Protein AF-A0A1G9C826-F1 (afdb_monomer_lite)

pLDDT: mean 91.25, std 7.07, range [62.47, 98.62]

Structure (mmCIF, N/CA/C/O backbone):
data_AF-A0A1G9C826-F1
#
_entry.id   AF-A0A1G9C826-F1
#
loop_
_atom_site.group_PDB
_atom_site.id
_atom_site.type_symbol
_atom_site.label_atom_id
_atom_site.label_alt_id
_atom_site.label_comp_id
_atom_site.label_asym_id
_atom_site.label_entity_id
_atom_site.label_seq_id
_atom_site.pdbx_PDB_ins_code
_atom_site.Cartn_x
_atom_site.Cartn_y
_atom_site.Cartn_z
_atom_site.occupancy
_atom_site.B_iso_or_equiv
_atom_site.auth_seq_id
_atom_site.auth_comp_id
_atom_site.auth_asym_id
_atom_site.auth_atom_id
_atom_site.pdbx_PDB_model_num
ATOM 1 N N . MET A 1 1 ? 4.866 -2.266 -27.698 1.00 62.47 1 MET A N 1
ATOM 2 C CA . MET A 1 1 ? 6.049 -3.047 -28.103 1.00 62.47 1 MET A CA 1
ATOM 3 C C . MET A 1 1 ? 7.008 -2.107 -28.806 1.00 62.47 1 MET A C 1
ATOM 5 O O . MET A 1 1 ? 6.643 -1.532 -29.827 1.00 62.47 1 MET A O 1
ATOM 9 N N . VAL A 1 2 ? 8.176 -1.879 -28.222 1.00 81.25 2 VAL A N 1
ATOM 10 C CA . VAL A 1 2 ? 9.225 -1.020 -28.792 1.00 81.25 2 VAL A CA 1
ATOM 11 C C . VAL A 1 2 ? 10.072 -1.849 -29.766 1.00 81.25 2 VAL A C 1
ATOM 13 O O . VAL A 1 2 ? 10.169 -3.062 -29.612 1.00 81.25 2 VAL A O 1
ATOM 16 N N . VAL A 1 3 ? 10.695 -1.239 -30.783 1.00 85.56 3 VAL A N 1
ATOM 17 C CA . VAL A 1 3 ? 11.521 -1.962 -31.780 1.00 85.56 3 VAL A CA 1
ATOM 18 C C . VAL A 1 3 ? 12.574 -2.867 -31.123 1.00 85.56 3 VAL A C 1
ATOM 20 O O . VAL A 1 3 ? 12.757 -3.995 -31.570 1.00 85.56 3 VAL A O 1
ATOM 23 N N . ALA A 1 4 ? 13.169 -2.416 -30.015 1.00 82.62 4 ALA A N 1
ATOM 24 C CA . ALA A 1 4 ? 14.143 -3.157 -29.209 1.00 82.62 4 ALA A CA 1
ATOM 25 C C . ALA A 1 4 ? 13.571 -4.363 -28.422 1.00 82.62 4 ALA A C 1
ATOM 27 O O . ALA A 1 4 ? 14.289 -4.979 -27.643 1.00 82.62 4 ALA A O 1
ATOM 28 N N . GLU A 1 5 ? 12.279 -4.673 -28.555 1.00 87.94 5 GLU A N 1
ATOM 29 C CA . GLU A 1 5 ? 11.603 -5.799 -27.882 1.00 87.94 5 GLU A CA 1
ATOM 30 C C . GLU A 1 5 ? 11.265 -6.946 -28.832 1.00 87.94 5 GLU A C 1
ATOM 32 O O . GLU A 1 5 ? 10.811 -8.003 -28.393 1.00 87.94 5 GLU A O 1
ATOM 37 N N . ARG A 1 6 ? 11.464 -6.758 -30.142 1.00 91.00 6 ARG A N 1
ATOM 38 C CA . ARG A 1 6 ? 11.171 -7.800 -31.129 1.00 91.00 6 ARG A CA 1
ATOM 39 C C . ARG A 1 6 ? 12.116 -8.989 -30.955 1.00 91.00 6 ARG A C 1
ATOM 41 O O . ARG A 1 6 ? 13.327 -8.816 -30.911 1.00 91.00 6 ARG A O 1
ATOM 48 N N . GLY A 1 7 ? 11.543 -10.193 -30.907 1.00 92.00 7 GLY A N 1
ATOM 49 C CA . GLY A 1 7 ? 12.283 -11.453 -30.771 1.00 92.00 7 GLY A CA 1
ATOM 50 C C . GLY A 1 7 ? 12.619 -11.856 -29.332 1.00 92.00 7 GLY A C 1
ATOM 51 O O . GLY A 1 7 ? 13.115 -12.958 -2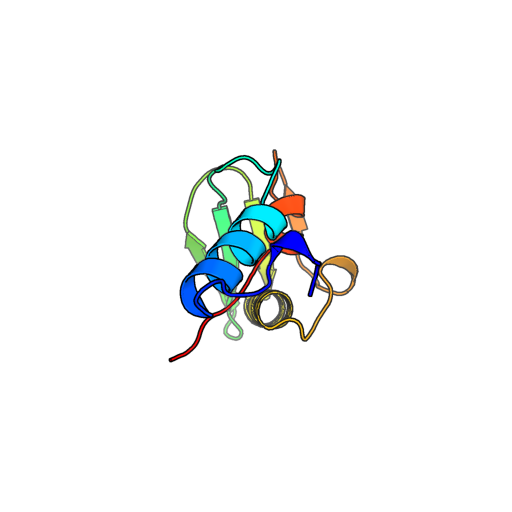9.127 1.00 92.00 7 GLY A O 1
ATOM 52 N N . MET A 1 8 ? 12.318 -11.012 -28.338 1.00 93.00 8 MET A N 1
ATOM 53 C CA . MET A 1 8 ? 12.516 -11.352 -26.928 1.00 93.00 8 MET A CA 1
ATOM 54 C C . MET A 1 8 ? 11.481 -12.397 -26.469 1.00 93.00 8 MET A C 1
ATOM 56 O O . MET A 1 8 ? 10.293 -12.247 -26.783 1.00 93.00 8 MET A O 1
ATOM 60 N N . PRO A 1 9 ? 11.880 -13.430 -25.701 1.00 95.94 9 PRO A N 1
ATOM 61 C CA . PRO A 1 9 ? 10.937 -14.357 -25.089 1.00 95.94 9 PRO A CA 1
ATOM 62 C C . PRO A 1 9 ? 9.906 -13.610 -24.223 1.00 95.94 9 PRO A C 1
ATOM 64 O O . PRO A 1 9 ? 10.284 -12.704 -23.474 1.00 95.94 9 PRO A O 1
ATOM 67 N N . PRO A 1 10 ? 8.616 -13.998 -24.240 1.00 91.69 10 PRO A N 1
ATOM 68 C CA . PRO A 1 10 ? 7.57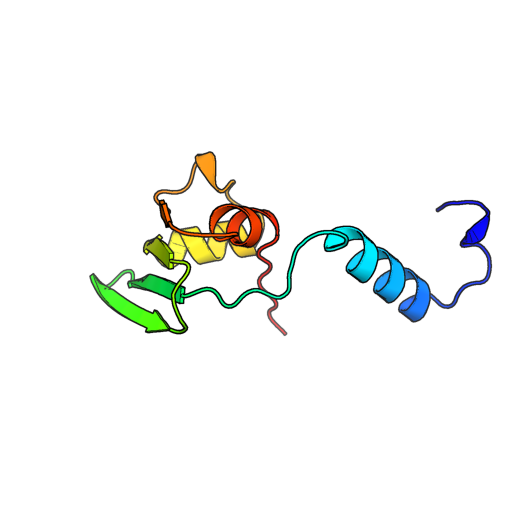5 -13.290 -23.491 1.00 91.69 10 PRO A CA 1
ATOM 69 C C . PRO A 1 10 ? 7.863 -13.136 -21.989 1.00 91.69 10 PRO A C 1
ATOM 71 O O . PRO A 1 10 ? 7.541 -12.103 -21.404 1.00 91.69 10 PRO A O 1
ATOM 74 N N . GLY A 1 11 ? 8.498 -14.136 -21.367 1.00 91.69 11 GLY A N 1
ATOM 75 C CA . GLY A 1 11 ? 8.867 -14.088 -19.948 1.00 91.69 11 GLY A CA 1
ATOM 76 C C . GLY A 1 11 ? 9.930 -13.032 -19.630 1.00 91.69 11 GLY A C 1
ATOM 77 O O . GLY A 1 11 ? 9.825 -12.335 -18.623 1.00 91.69 11 GLY A O 1
ATOM 78 N N . GLU A 1 12 ? 10.913 -12.862 -20.513 1.00 92.38 12 GLU A N 1
ATOM 79 C CA . GLU A 1 12 ? 11.977 -11.865 -20.363 1.00 92.38 12 GLU A CA 1
ATOM 80 C C . GLU A 1 12 ? 11.443 -10.450 -20.606 1.00 92.38 12 GLU A C 1
ATOM 82 O O . GLU A 1 12 ? 11.726 -9.529 -19.835 1.00 92.38 12 GLU A O 1
ATOM 87 N N . LEU A 1 13 ? 10.570 -10.299 -21.606 1.00 90.56 13 LEU A N 1
ATOM 88 C CA . LEU A 1 13 ? 9.862 -9.048 -21.849 1.00 90.56 13 LEU A CA 1
ATOM 89 C C . LEU A 1 13 ? 9.041 -8.645 -20.616 1.00 90.56 13 LEU A C 1
ATOM 91 O O . LEU A 1 13 ? 9.158 -7.521 -20.134 1.00 90.56 13 LEU A O 1
ATOM 95 N N . LEU A 1 14 ? 8.267 -9.571 -20.045 1.00 86.62 14 LEU A N 1
ATOM 96 C CA . LEU A 1 14 ? 7.488 -9.308 -18.836 1.00 86.62 14 LEU A CA 1
ATOM 97 C C . LEU A 1 14 ? 8.376 -8.923 -17.642 1.00 86.62 14 LEU A C 1
ATOM 99 O O . LEU A 1 14 ? 8.053 -7.975 -16.924 1.00 86.62 14 LEU A O 1
ATOM 103 N N . ALA A 1 15 ? 9.490 -9.629 -17.428 1.00 85.81 15 ALA A N 1
ATOM 104 C CA . ALA A 1 15 ? 10.430 -9.323 -16.352 1.00 85.81 15 ALA A CA 1
ATOM 105 C C . ALA A 1 15 ? 11.007 -7.906 -16.492 1.00 85.81 15 ALA A C 1
ATOM 107 O O . ALA A 1 15 ? 11.017 -7.141 -15.525 1.00 85.81 15 ALA A O 1
ATOM 108 N N . ARG A 1 16 ? 11.395 -7.514 -17.710 1.00 87.00 16 ARG A N 1
ATOM 109 C CA . ARG A 1 16 ? 11.921 -6.176 -17.998 1.00 87.00 16 ARG A CA 1
ATOM 110 C C . ARG A 1 16 ? 10.903 -5.074 -17.717 1.00 87.00 16 ARG A C 1
ATOM 112 O O . ARG A 1 16 ? 11.238 -4.072 -17.092 1.00 87.00 16 ARG A O 1
ATOM 119 N N . TRP A 1 17 ? 9.656 -5.263 -18.145 1.00 86.75 17 TRP A N 1
ATOM 120 C CA . TRP A 1 17 ? 8.582 -4.297 -17.897 1.00 86.75 17 TRP A CA 1
ATOM 121 C C . TRP A 1 17 ? 8.253 -4.172 -16.408 1.00 86.75 17 TRP A C 1
ATOM 123 O O . TRP A 1 17 ? 8.017 -3.068 -15.923 1.00 86.75 17 TRP A O 1
ATOM 133 N N . ARG A 1 18 ? 8.290 -5.283 -15.663 1.00 82.94 18 ARG A N 1
ATOM 134 C CA . ARG A 1 18 ? 8.124 -5.266 -14.203 1.00 82.94 18 ARG A CA 1
ATOM 135 C C . ARG A 1 18 ? 9.249 -4.508 -13.504 1.00 82.94 18 ARG A C 1
ATOM 137 O O . ARG A 1 18 ? 8.957 -3.696 -12.634 1.00 82.94 18 ARG A O 1
ATOM 144 N N . ALA A 1 19 ? 10.499 -4.731 -13.908 1.00 80.75 19 ALA A N 1
ATOM 145 C CA . ALA A 1 19 ? 11.643 -4.006 -13.363 1.00 80.75 19 ALA A CA 1
ATOM 146 C C . ALA A 1 19 ? 11.541 -2.499 -13.649 1.00 80.75 19 ALA A C 1
ATOM 148 O O . ALA A 1 19 ? 11.705 -1.686 -12.745 1.00 80.75 19 ALA A O 1
ATOM 149 N N . ALA A 1 20 ? 11.185 -2.121 -14.880 1.00 82.00 20 ALA A N 1
ATOM 150 C CA . ALA A 1 20 ? 10.994 -0.722 -15.256 1.00 82.00 20 ALA A CA 1
ATOM 151 C C . ALA A 1 20 ? 9.866 -0.040 -14.460 1.00 82.00 20 ALA A C 1
ATOM 153 O O . ALA A 1 20 ? 10.004 1.117 -14.079 1.00 82.00 20 ALA A O 1
ATOM 154 N N . ALA A 1 21 ? 8.773 -0.750 -14.163 1.00 79.81 21 ALA A N 1
ATOM 155 C CA . ALA A 1 21 ? 7.647 -0.206 -13.400 1.00 79.81 21 ALA A CA 1
ATOM 156 C C . ALA A 1 21 ? 7.988 0.149 -11.938 1.00 79.81 21 ALA A C 1
ATOM 158 O O . ALA A 1 21 ? 7.251 0.911 -11.314 1.00 79.81 21 ALA A O 1
ATOM 159 N N . LEU A 1 22 ? 9.079 -0.401 -11.399 1.00 80.75 22 LEU A N 1
ATOM 160 C CA . LEU A 1 22 ? 9.589 -0.122 -10.052 1.00 80.75 22 LEU A CA 1
ATOM 161 C C . LEU A 1 22 ? 10.901 0.683 -10.080 1.00 80.75 22 LEU A C 1
ATOM 163 O O . LEU A 1 22 ? 11.450 0.997 -9.027 1.00 80.75 22 LEU A O 1
ATOM 167 N N . ALA A 1 23 ? 11.423 1.013 -11.266 1.00 80.75 23 ALA A N 1
ATOM 168 C CA . ALA A 1 23 ? 12.720 1.659 -11.409 1.00 80.75 23 ALA A CA 1
ATOM 169 C C . ALA A 1 23 ? 12.738 3.034 -10.722 1.00 80.75 23 ALA A C 1
ATOM 171 O O . ALA A 1 23 ? 11.879 3.879 -10.966 1.00 80.75 23 ALA A O 1
ATOM 172 N N . GLY A 1 24 ? 13.743 3.255 -9.870 1.00 80.44 24 GLY A N 1
ATOM 173 C CA . GLY A 1 24 ? 13.897 4.486 -9.090 1.00 80.44 24 GLY A CA 1
ATOM 174 C C . GLY A 1 24 ? 13.168 4.489 -7.743 1.00 80.44 24 GLY A C 1
ATOM 175 O O . GLY A 1 24 ? 13.363 5.427 -6.974 1.00 80.44 24 GLY A O 1
ATOM 176 N N . LEU A 1 25 ? 12.384 3.452 -7.423 1.00 83.06 25 LEU A N 1
ATOM 177 C CA . LEU A 1 25 ? 11.858 3.249 -6.074 1.00 83.06 25 LEU A CA 1
ATOM 178 C C . LEU A 1 25 ? 12.846 2.409 -5.255 1.00 83.06 25 LEU A C 1
ATOM 180 O O . LEU A 1 25 ? 13.300 1.370 -5.741 1.00 83.06 25 LEU A O 1
ATOM 184 N N . PRO A 1 26 ? 13.199 2.831 -4.031 1.00 80.88 26 PRO A N 1
ATOM 185 C CA . PRO A 1 26 ? 14.047 2.023 -3.172 1.00 80.88 26 PRO A CA 1
ATOM 186 C C . PRO A 1 26 ? 13.299 0.779 -2.688 1.00 80.88 26 PRO A C 1
ATOM 188 O O . PRO A 1 26 ? 12.093 0.822 -2.437 1.00 80.88 26 PRO A O 1
ATOM 191 N N . ASP A 1 27 ? 14.044 -0.312 -2.506 1.00 83.00 27 ASP A N 1
ATOM 192 C CA . ASP A 1 27 ? 13.586 -1.480 -1.754 1.00 83.00 27 ASP A CA 1
ATOM 193 C C . ASP A 1 27 ? 13.598 -1.129 -0.260 1.00 83.00 27 ASP A C 1
ATOM 195 O O . ASP A 1 27 ? 14.577 -1.346 0.456 1.00 83.00 27 ASP A O 1
ATOM 199 N N . ALA A 1 28 ? 12.550 -0.426 0.165 1.00 84.56 28 ALA A N 1
ATOM 200 C CA . ALA A 1 28 ? 12.391 0.081 1.517 1.00 84.56 28 ALA A CA 1
ATOM 201 C C . ALA A 1 28 ? 11.328 -0.737 2.264 1.00 84.56 28 ALA A C 1
ATOM 203 O O . ALA A 1 28 ? 10.262 -1.013 1.703 1.00 84.56 28 ALA A O 1
ATOM 204 N N . PRO A 1 29 ? 11.577 -1.102 3.533 1.00 87.56 29 PRO A N 1
ATOM 205 C CA . PRO A 1 29 ? 10.602 -1.836 4.320 1.00 87.56 29 PRO A CA 1
ATOM 206 C C . PRO A 1 29 ? 9.390 -0.94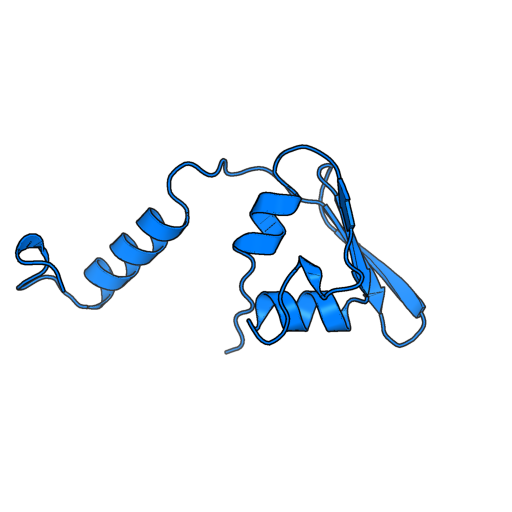7 4.625 1.00 87.56 29 PRO A C 1
ATOM 208 O O . PRO A 1 29 ? 9.519 0.252 4.888 1.00 87.56 29 PRO A O 1
ATOM 211 N N . VAL A 1 30 ? 8.203 -1.552 4.569 1.00 90.69 30 VAL A N 1
ATOM 212 C CA . VAL A 1 30 ? 6.918 -0.899 4.831 1.00 90.69 30 VAL A CA 1
ATOM 213 C C . VAL A 1 30 ? 6.160 -1.708 5.874 1.00 90.69 30 VAL A C 1
ATOM 215 O O . VAL A 1 30 ? 6.028 -2.928 5.770 1.00 90.69 30 VAL A O 1
ATOM 218 N N . ARG A 1 31 ? 5.636 -1.005 6.870 1.00 94.31 31 ARG A N 1
ATOM 219 C CA . ARG A 1 31 ? 4.733 -1.495 7.901 1.00 94.31 31 ARG A CA 1
ATOM 220 C C . ARG A 1 31 ? 3.287 -1.312 7.462 1.00 94.31 31 ARG A C 1
ATOM 222 O O . ARG A 1 31 ? 2.887 -0.210 7.109 1.00 94.31 31 ARG A O 1
ATOM 229 N N . CYS A 1 32 ? 2.479 -2.356 7.548 1.00 96.12 32 CYS A N 1
ATOM 230 C CA . CYS A 1 32 ? 1.029 -2.274 7.411 1.00 96.12 32 CYS A CA 1
ATOM 231 C C . CYS A 1 32 ? 0.388 -2.356 8.798 1.00 96.12 32 CYS A C 1
ATOM 233 O O . CYS A 1 32 ? 0.728 -3.251 9.562 1.00 96.12 32 CYS A O 1
ATOM 235 N N . GLU A 1 33 ? -0.539 -1.456 9.113 1.00 97.56 33 GLU A N 1
ATOM 236 C CA . GLU A 1 33 ? -1.398 -1.495 10.303 1.00 97.56 33 GLU A CA 1
ATOM 237 C C . GLU A 1 33 ? -2.859 -1.385 9.870 1.00 97.56 33 GLU A C 1
ATOM 239 O O . GLU A 1 33 ? -3.415 -0.295 9.726 1.00 97.56 33 GLU A O 1
ATOM 244 N N . LEU A 1 34 ? -3.470 -2.530 9.592 1.00 98.25 34 LEU A N 1
ATOM 245 C CA . LEU A 1 34 ? -4.761 -2.604 8.928 1.00 98.25 34 LEU A CA 1
ATOM 246 C C . LEU A 1 34 ? -5.846 -3.093 9.880 1.00 98.25 34 LEU A C 1
ATOM 248 O O . LEU A 1 34 ? -5.668 -4.084 10.584 1.00 98.25 34 LEU A O 1
ATOM 252 N N . THR A 1 35 ? -6.999 -2.436 9.845 1.00 98.62 35 THR A N 1
ATOM 253 C CA . THR A 1 35 ? -8.183 -2.855 10.599 1.00 98.62 35 THR A CA 1
ATOM 254 C C . THR A 1 35 ? -9.032 -3.781 9.735 1.00 98.62 35 THR A C 1
ATOM 256 O O . THR A 1 35 ? -9.482 -3.401 8.648 1.00 98.62 35 THR A O 1
ATOM 259 N N . ALA A 1 36 ? -9.238 -5.009 10.198 1.00 97.81 36 ALA A N 1
ATOM 260 C CA . ALA A 1 36 ? -10.104 -5.991 9.565 1.00 97.81 36 ALA A CA 1
ATOM 261 C C . ALA A 1 36 ? -11.591 -5.587 9.670 1.00 97.81 36 ALA A C 1
ATOM 263 O O . ALA A 1 36 ? -11.949 -4.741 10.492 1.00 97.81 36 ALA A O 1
ATOM 264 N N . PRO A 1 37 ? -12.488 -6.180 8.857 1.00 96.69 37 PRO A N 1
ATOM 265 C CA . PRO A 1 37 ? -13.919 -5.861 8.906 1.00 96.69 37 PRO A CA 1
ATOM 266 C C . PRO A 1 37 ? -14.591 -6.126 10.261 1.00 96.69 37 PRO A C 1
ATOM 268 O O . PRO A 1 37 ? -15.602 -5.502 10.563 1.00 96.69 37 PRO A O 1
ATOM 271 N N . ASP A 1 38 ? -14.042 -7.034 11.068 1.00 97.38 38 ASP A N 1
ATOM 272 C CA . ASP A 1 38 ? -14.500 -7.330 12.431 1.00 97.38 38 ASP A CA 1
ATOM 273 C C . ASP A 1 38 ? -13.912 -6.376 13.493 1.00 97.38 38 ASP A C 1
ATOM 275 O O . ASP A 1 38 ? -14.194 -6.519 14.680 1.00 97.38 38 ASP A O 1
ATOM 279 N N . GLY A 1 39 ? -13.105 -5.394 13.079 1.00 97.31 39 GLY A N 1
ATOM 280 C CA . GLY A 1 39 ? -12.420 -4.445 13.955 1.00 97.31 39 GLY A CA 1
ATOM 281 C C . GLY A 1 39 ? -11.052 -4.916 14.457 1.00 97.31 39 GLY A C 1
ATOM 282 O O . GLY A 1 39 ? -10.344 -4.126 15.082 1.00 97.31 39 GLY A O 1
ATOM 283 N N . THR A 1 40 ? -10.638 -6.155 14.173 1.00 98.38 40 THR A N 1
ATOM 284 C CA . THR A 1 40 ? -9.327 -6.670 14.588 1.00 98.38 40 THR A CA 1
ATOM 285 C C . THR A 1 40 ? -8.194 -5.894 13.916 1.00 98.38 40 THR A C 1
ATOM 287 O O . THR A 1 40 ? -8.186 -5.719 12.698 1.00 98.38 40 THR A O 1
ATOM 290 N N . LEU A 1 41 ? -7.202 -5.451 14.693 1.00 97.88 41 LEU A N 1
ATOM 291 C CA . LEU A 1 41 ? -5.995 -4.820 14.159 1.00 97.88 41 LEU A CA 1
ATOM 292 C C . LEU A 1 41 ? -4.970 -5.883 13.743 1.00 97.88 41 LEU A C 1
ATOM 294 O O . LEU A 1 41 ? -4.574 -6.724 14.548 1.00 97.88 41 LEU A O 1
ATOM 298 N N . TRP A 1 42 ? -4.494 -5.796 12.504 1.00 97.06 42 TRP A N 1
ATOM 299 C CA . TRP A 1 42 ? -3.379 -6.581 11.986 1.00 97.06 42 TRP A CA 1
ATOM 300 C C . TRP A 1 42 ? -2.193 -5.666 11.680 1.00 97.06 42 TRP A C 1
ATOM 302 O O . TRP A 1 42 ? -2.324 -4.715 10.911 1.00 97.06 42 TRP A O 1
ATOM 312 N N . ALA A 1 43 ? -1.036 -5.956 12.275 1.00 96.25 43 ALA A N 1
ATOM 313 C CA . ALA A 1 43 ? 0.194 -5.201 12.064 1.00 96.25 43 ALA A CA 1
ATOM 314 C C . ALA A 1 43 ? 1.317 -6.108 11.542 1.00 96.25 43 ALA A C 1
ATOM 316 O O . ALA A 1 43 ? 1.533 -7.194 12.082 1.00 96.25 43 ALA A O 1
ATOM 317 N N . PHE A 1 44 ? 2.040 -5.664 10.513 1.00 93.25 44 PHE A N 1
ATOM 318 C CA . PHE A 1 44 ? 3.149 -6.412 9.918 1.00 93.25 44 PHE A CA 1
ATOM 319 C C . PHE A 1 44 ? 4.200 -5.482 9.297 1.00 93.25 44 PHE A C 1
ATOM 321 O O . PHE A 1 44 ? 3.838 -4.589 8.536 1.00 93.25 44 PHE A O 1
ATOM 328 N N . GLY A 1 45 ? 5.487 -5.728 9.562 1.00 89.06 45 GLY A N 1
ATOM 329 C CA . GLY A 1 45 ? 6.612 -4.950 9.022 1.00 89.06 45 GLY A CA 1
ATOM 330 C C . GLY A 1 45 ? 6.969 -3.694 9.831 1.00 89.06 45 GLY A C 1
ATOM 331 O O . GLY A 1 45 ? 6.309 -3.371 10.820 1.00 89.06 45 GLY A O 1
ATOM 332 N N . ASP A 1 46 ? 7.997 -2.970 9.371 1.00 80.81 46 ASP A N 1
ATOM 333 C CA . ASP A 1 46 ? 8.636 -1.826 10.048 1.00 80.81 46 ASP A CA 1
ATOM 334 C C . ASP A 1 46 ? 9.105 -0.764 9.017 1.00 80.81 46 ASP A C 1
ATOM 336 O O . ASP A 1 46 ? 9.270 -1.099 7.846 1.00 80.81 46 ASP A O 1
ATOM 340 N N . PRO A 1 47 ? 9.458 0.481 9.402 1.00 81.62 47 PRO A N 1
ATOM 341 C CA . PRO A 1 47 ? 8.680 1.459 10.163 1.00 81.62 47 PRO A CA 1
ATOM 342 C C . PRO A 1 47 ? 7.833 2.405 9.278 1.00 81.62 47 PRO A C 1
ATOM 344 O O . PRO A 1 47 ? 6.982 3.111 9.813 1.00 81.62 47 PRO A O 1
ATOM 347 N N . ALA A 1 48 ? 8.041 2.455 7.953 1.00 89.19 48 ALA A N 1
ATOM 348 C CA . ALA A 1 48 ? 7.252 3.309 7.057 1.00 89.19 48 ALA A CA 1
ATOM 349 C C . ALA A 1 48 ? 5.819 2.771 6.963 1.00 89.19 48 ALA A C 1
ATOM 351 O O . ALA A 1 48 ? 5.603 1.677 6.461 1.00 89.19 48 ALA A O 1
ATOM 352 N N . ARG A 1 49 ? 4.842 3.494 7.499 1.00 95.44 49 ARG A N 1
ATOM 353 C CA . ARG A 1 49 ? 3.548 2.948 7.907 1.00 95.44 49 ARG A CA 1
ATOM 354 C C . ARG A 1 49 ? 2.451 3.233 6.889 1.00 95.44 49 ARG A C 1
ATOM 356 O O . ARG A 1 49 ? 2.246 4.376 6.503 1.00 95.44 49 ARG A O 1
ATOM 363 N N . ILE A 1 50 ? 1.696 2.205 6.522 1.00 97.19 50 ILE A N 1
ATOM 364 C CA . ILE A 1 50 ? 0.406 2.291 5.836 1.00 97.19 50 ILE A CA 1
ATOM 365 C C . ILE A 1 50 ? -0.669 1.832 6.818 1.00 97.19 50 ILE A C 1
ATOM 367 O O . ILE A 1 50 ? -0.596 0.703 7.304 1.00 97.19 50 ILE A O 1
ATOM 371 N N . ALA A 1 51 ? -1.667 2.667 7.100 1.00 97.88 51 ALA A N 1
ATOM 372 C CA . ALA A 1 51 ? -2.729 2.341 8.048 1.00 97.88 51 ALA A CA 1
ATOM 373 C C . ALA A 1 51 ? -4.130 2.585 7.483 1.00 97.88 51 ALA A C 1
ATOM 375 O O . ALA A 1 51 ? -4.306 3.440 6.623 1.00 97.88 51 ALA A O 1
ATOM 376 N N . GLY A 1 52 ? -5.128 1.841 7.968 1.00 98.31 52 GLY A N 1
ATOM 377 C CA . GLY A 1 52 ? -6.538 2.030 7.601 1.00 98.31 52 GLY A CA 1
ATOM 378 C C . GLY A 1 52 ? -7.296 0.719 7.358 1.00 98.31 52 GLY A C 1
ATOM 379 O O . GLY A 1 52 ? -6.869 -0.339 7.825 1.00 98.31 52 GLY A O 1
ATOM 380 N N . PRO A 1 53 ? -8.443 0.746 6.655 1.00 98.50 53 PRO A N 1
ATOM 381 C CA . PRO A 1 53 ? -9.263 -0.445 6.449 1.00 98.50 53 PRO A CA 1
ATOM 382 C C . PRO A 1 53 ? -8.566 -1.493 5.571 1.00 98.50 53 PRO A C 1
ATOM 384 O O . PRO A 1 53 ? -8.199 -1.223 4.423 1.00 98.50 53 PRO A O 1
ATOM 387 N N . ALA A 1 54 ? -8.472 -2.735 6.054 1.00 97.81 54 ALA A N 1
ATOM 388 C CA . ALA A 1 54 ? -7.866 -3.844 5.311 1.00 97.81 54 ALA A CA 1
ATOM 389 C C . ALA A 1 54 ? -8.579 -4.109 3.971 1.00 97.81 54 ALA A C 1
ATOM 391 O O . ALA A 1 54 ? -7.943 -4.409 2.960 1.00 97.81 54 ALA A O 1
ATOM 392 N N . ALA A 1 55 ? -9.907 -3.951 3.937 1.00 97.31 55 ALA A N 1
ATOM 393 C CA . ALA A 1 55 ? -10.697 -4.124 2.720 1.00 97.31 55 ALA A CA 1
ATOM 394 C C . ALA A 1 55 ? -10.296 -3.125 1.622 1.00 97.31 55 ALA A C 1
ATOM 396 O O . ALA A 1 55 ? -10.210 -3.489 0.448 1.00 97.31 55 ALA A O 1
ATOM 397 N N . GLU A 1 56 ? -10.017 -1.877 1.991 1.00 98.19 56 GLU A N 1
ATOM 398 C CA . GLU A 1 56 ? -9.620 -0.843 1.039 1.00 98.19 56 GLU A CA 1
ATOM 399 C C . GLU A 1 56 ? -8.167 -1.000 0.604 1.00 98.19 56 GLU A C 1
ATOM 401 O O . GLU A 1 56 ? -7.897 -0.904 -0.592 1.00 98.19 56 GLU A O 1
ATOM 406 N N . PHE A 1 57 ? -7.266 -1.382 1.516 1.00 97.50 57 PHE A N 1
ATOM 407 C CA . PHE A 1 57 ? -5.904 -1.802 1.168 1.00 97.50 57 PHE A CA 1
ATOM 408 C C . PHE A 1 57 ? -5.915 -2.903 0.097 1.00 97.50 57 PHE A C 1
ATOM 410 O O . PHE A 1 57 ? -5.259 -2.791 -0.942 1.00 97.50 57 PHE A O 1
ATOM 417 N N . CYS A 1 58 ? -6.757 -3.925 0.280 1.00 96.25 58 CYS A N 1
ATOM 418 C CA . CYS A 1 58 ? -6.935 -4.984 -0.707 1.00 96.25 58 CYS A CA 1
ATOM 419 C C . CYS A 1 58 ? -7.498 -4.473 -2.045 1.00 96.25 58 CYS A C 1
ATOM 421 O O . CYS A 1 58 ? -7.081 -4.942 -3.106 1.00 96.25 58 CYS A O 1
ATOM 423 N N . ARG A 1 59 ? -8.424 -3.507 -2.041 1.00 97.31 59 ARG A N 1
ATOM 424 C CA . ARG A 1 59 ? -8.956 -2.910 -3.281 1.00 97.31 59 ARG A CA 1
ATOM 425 C C . ARG A 1 59 ? -7.921 -2.050 -4.000 1.00 97.31 59 ARG A C 1
ATOM 427 O O . ARG A 1 59 ? -7.878 -2.110 -5.229 1.00 97.31 59 ARG A O 1
ATOM 434 N N . VAL A 1 60 ? -7.071 -1.321 -3.276 1.00 97.94 60 VAL A N 1
ATOM 435 C CA . VAL A 1 60 ? -5.938 -0.581 -3.854 1.00 97.94 60 VAL A CA 1
ATOM 436 C C . VAL A 1 60 ? -4.965 -1.548 -4.529 1.00 97.94 60 VAL A C 1
ATOM 438 O O . VAL A 1 60 ? -4.658 -1.388 -5.713 1.00 97.94 60 VAL A O 1
ATOM 441 N N . GLY A 1 61 ? -4.561 -2.618 -3.837 1.00 96.75 61 GLY A N 1
ATOM 442 C CA . GLY A 1 61 ? -3.662 -3.632 -4.397 1.00 96.75 61 GLY A CA 1
ATOM 443 C C . GLY A 1 61 ? -4.258 -4.417 -5.573 1.00 96.75 61 GLY A C 1
ATOM 444 O O . GLY A 1 61 ? -3.546 -4.768 -6.516 1.00 96.75 61 GLY A O 1
ATOM 445 N N . ALA A 1 62 ? -5.577 -4.624 -5.582 1.00 96.50 62 ALA A N 1
ATOM 446 C CA . ALA A 1 62 ? -6.317 -5.201 -6.707 1.00 96.50 62 ALA A CA 1
ATOM 447 C C . ALA A 1 62 ? -6.638 -4.192 -7.831 1.00 96.50 62 ALA A C 1
ATOM 449 O O . ALA A 1 62 ? -7.321 -4.554 -8.788 1.00 96.50 62 ALA A O 1
ATOM 450 N N . ARG A 1 63 ? -6.183 -2.934 -7.723 1.00 95.06 63 ARG A N 1
ATOM 451 C CA . ARG A 1 63 ? -6.454 -1.845 -8.679 1.00 95.06 63 ARG A CA 1
ATOM 452 C C . ARG A 1 63 ? -7.947 -1.560 -8.910 1.00 95.06 63 ARG A C 1
ATOM 454 O O . ARG A 1 63 ? -8.355 -1.214 -10.012 1.00 95.06 63 ARG A O 1
ATOM 461 N N . ARG A 1 64 ? -8.760 -1.681 -7.857 1.00 97.19 64 ARG A N 1
ATOM 462 C CA . ARG A 1 64 ? -10.205 -1.364 -7.839 1.00 97.19 64 ARG A CA 1
ATOM 463 C C . ARG A 1 64 ? -10.549 -0.080 -7.074 1.00 97.19 64 ARG A C 1
ATOM 465 O O . ARG A 1 64 ? -11.717 0.289 -7.026 1.00 97.19 64 ARG A O 1
ATOM 472 N N . LEU A 1 65 ? -9.560 0.551 -6.448 1.00 97.69 65 LEU A N 1
ATOM 473 C CA . LEU A 1 65 ? -9.666 1.812 -5.716 1.00 97.69 65 LEU A CA 1
ATOM 474 C C . LEU A 1 65 ? -8.329 2.552 -5.858 1.00 97.69 65 LEU A C 1
ATOM 476 O O . LEU A 1 65 ? -7.283 1.896 -5.857 1.00 97.69 65 LEU A O 1
ATOM 480 N N . THR A 1 66 ? -8.338 3.876 -6.024 1.00 96.38 66 THR A N 1
ATOM 481 C CA . THR A 1 66 ? -7.084 4.649 -6.003 1.00 96.38 66 THR A CA 1
ATOM 482 C C . THR A 1 66 ? -6.666 4.926 -4.555 1.00 96.38 66 THR A C 1
ATOM 484 O O . THR A 1 66 ? -7.538 4.985 -3.686 1.00 96.38 66 THR A O 1
ATOM 487 N N . PRO A 1 67 ? -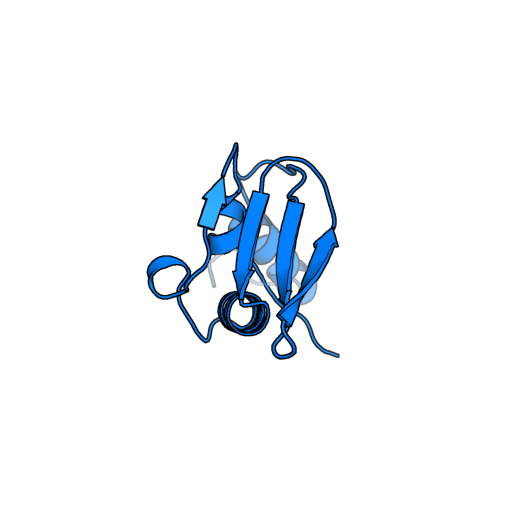5.364 5.093 -4.259 1.00 96.06 67 PRO A N 1
ATOM 488 C CA . PRO A 1 67 ? -4.915 5.431 -2.908 1.00 96.06 67 PRO A CA 1
ATOM 489 C C . PRO A 1 67 ? -5.590 6.682 -2.328 1.00 96.06 67 PRO A C 1
ATOM 491 O O . PRO A 1 67 ? -5.910 6.705 -1.149 1.00 96.06 67 PRO A O 1
ATOM 494 N N . GLU A 1 68 ? -5.861 7.691 -3.156 1.00 95.94 68 GLU A N 1
ATOM 495 C CA . GLU A 1 68 ? -6.433 8.983 -2.748 1.00 95.94 68 GLU A CA 1
ATOM 496 C C . GLU A 1 68 ? -7.925 8.894 -2.397 1.00 95.94 68 GLU A C 1
ATOM 498 O O . GLU A 1 68 ? -8.455 9.757 -1.704 1.00 95.94 68 GLU A O 1
ATOM 503 N N . GLN A 1 69 ? -8.610 7.868 -2.904 1.00 97.31 69 GLN A N 1
ATOM 504 C CA . GLN A 1 69 ? -10.013 7.583 -2.600 1.00 97.31 69 GLN A CA 1
ATOM 505 C C . GLN A 1 69 ? -10.172 6.592 -1.446 1.00 97.31 69 GLN A C 1
ATOM 507 O O . GLN A 1 69 ? -11.294 6.355 -1.002 1.00 97.31 69 GLN A O 1
ATOM 512 N N . ALA A 1 70 ? -9.073 5.984 -1.002 1.00 97.81 70 ALA A N 1
ATOM 513 C CA . ALA A 1 70 ? -9.075 5.056 0.107 1.00 97.81 70 ALA A CA 1
ATOM 514 C C . ALA A 1 70 ? -8.924 5.808 1.435 1.00 97.81 70 ALA A C 1
ATOM 516 O O . ALA A 1 70 ? -8.187 6.786 1.535 1.00 97.81 70 ALA A O 1
A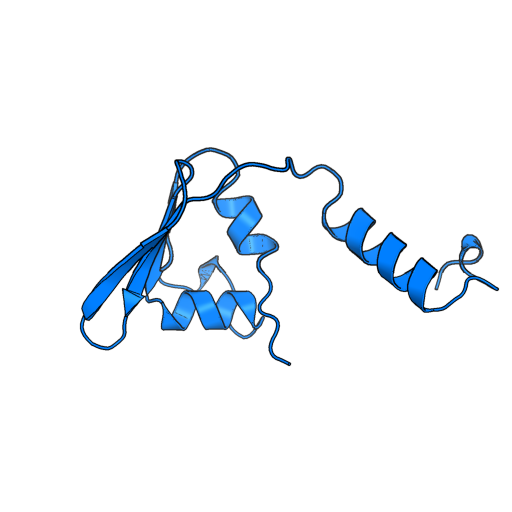TOM 517 N N . GLY A 1 71 ? -9.545 5.299 2.493 1.00 97.81 71 GLY A N 1
ATOM 518 C CA . GLY A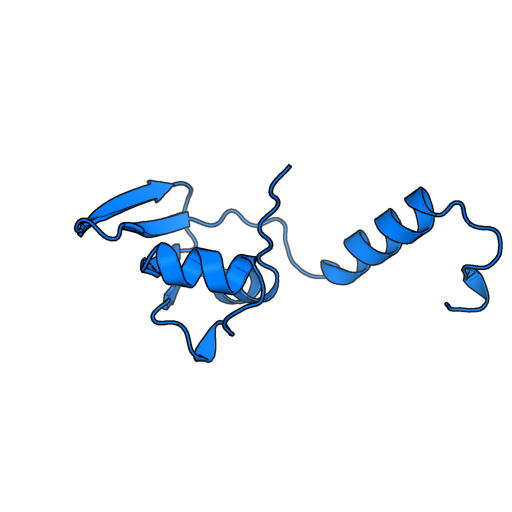 1 71 ? -9.310 5.687 3.881 1.00 97.81 71 GLY A CA 1
ATOM 519 C C . GLY A 1 71 ? -7.974 5.173 4.422 1.00 97.81 71 GLY A C 1
ATOM 520 O O . GLY A 1 71 ? -7.908 4.755 5.577 1.00 97.81 71 GLY A O 1
ATOM 521 N N . LEU A 1 72 ? -6.931 5.142 3.586 1.00 98.25 72 LEU A N 1
ATOM 522 C CA . LEU A 1 72 ? -5.588 4.706 3.950 1.00 98.25 72 LEU A CA 1
ATOM 523 C C . LEU A 1 72 ? -4.694 5.921 4.192 1.00 98.25 72 LEU A C 1
ATOM 525 O O . LEU A 1 72 ? -4.677 6.858 3.397 1.00 98.25 72 LEU A O 1
ATOM 529 N N . THR A 1 73 ? -3.902 5.883 5.256 1.00 97.81 73 THR A N 1
ATOM 530 C CA . THR A 1 73 ? -2.845 6.862 5.515 1.00 97.81 73 THR A CA 1
ATOM 531 C C . THR A 1 73 ? -1.482 6.238 5.253 1.00 97.81 73 THR A C 1
ATOM 533 O O . THR A 1 73 ? -1.294 5.037 5.440 1.00 97.81 73 THR A O 1
ATOM 536 N N . ALA A 1 74 ? -0.532 7.053 4.796 1.00 96.38 74 ALA A N 1
ATOM 537 C CA . ALA A 1 74 ? 0.844 6.645 4.537 1.00 96.38 74 ALA A CA 1
ATOM 538 C C . ALA A 1 74 ? 1.797 7.624 5.236 1.00 96.38 74 ALA A C 1
ATOM 540 O O . ALA A 1 74 ? 1.767 8.823 4.962 1.00 96.38 74 ALA A O 1
ATOM 541 N N . GLU A 1 75 ? 2.637 7.117 6.132 1.00 95.25 75 GLU A N 1
ATOM 542 C CA . GLU A 1 75 ? 3.526 7.896 6.993 1.00 95.25 75 GLU A CA 1
ATOM 543 C C . GLU A 1 75 ? 4.964 7.372 6.898 1.00 95.25 75 GLU A C 1
ATOM 545 O O . GLU A 1 75 ? 5.218 6.171 6.963 1.00 95.25 75 GLU A O 1
ATOM 550 N N . GLY A 1 76 ? 5.928 8.284 6.784 1.00 91.25 76 GLY A N 1
ATOM 551 C CA . GLY A 1 76 ? 7.346 7.946 6.656 1.00 91.25 76 GLY A CA 1
ATOM 552 C C . GLY A 1 76 ? 7.822 7.768 5.207 1.00 91.25 76 GLY A C 1
ATOM 553 O O . GLY A 1 76 ? 7.040 7.905 4.259 1.00 91.25 76 GLY A O 1
ATOM 554 N N . PRO A 1 77 ? 9.129 7.516 5.013 1.00 88.56 77 PRO A N 1
ATOM 555 C CA . PRO A 1 77 ? 9.728 7.436 3.685 1.00 88.56 77 PRO A CA 1
ATOM 556 C C . PRO A 1 77 ? 9.074 6.343 2.838 1.00 88.56 77 PRO A C 1
ATOM 558 O O . PRO A 1 77 ? 8.902 5.220 3.297 1.00 88.56 77 PRO A O 1
ATOM 561 N N . HIS A 1 78 ? 8.731 6.665 1.591 1.00 88.50 78 HIS A N 1
ATOM 562 C CA . HIS A 1 78 ? 8.252 5.708 0.582 1.00 88.50 78 HIS A CA 1
ATOM 563 C C . HIS A 1 78 ? 6.911 5.005 0.872 1.00 88.50 78 HIS A C 1
ATOM 565 O O . HIS A 1 78 ? 6.444 4.248 0.025 1.00 88.50 78 HIS A O 1
ATOM 571 N N . ALA A 1 79 ? 6.216 5.289 1.982 1.00 92.38 79 ALA A N 1
ATOM 572 C CA . ALA A 1 79 ? 4.912 4.680 2.280 1.00 92.38 79 ALA A CA 1
ATOM 573 C C . ALA A 1 79 ? 3.853 5.008 1.205 1.00 92.38 79 ALA A C 1
ATOM 575 O O . ALA A 1 79 ? 3.120 4.134 0.736 1.00 92.38 79 ALA A O 1
ATOM 576 N N . ALA A 1 80 ? 3.815 6.264 0.750 1.00 92.94 80 ALA A N 1
ATOM 577 C CA . ALA A 1 80 ? 2.936 6.684 -0.341 1.00 92.94 80 ALA A CA 1
ATOM 578 C C . ALA A 1 80 ? 3.349 6.066 -1.690 1.00 92.94 80 ALA A C 1
ATOM 580 O O . ALA A 1 80 ? 2.492 5.699 -2.498 1.00 92.94 80 ALA A O 1
ATOM 581 N N . ASP A 1 81 ? 4.658 5.907 -1.927 1.00 91.62 81 ASP A N 1
ATOM 582 C CA . ASP A 1 81 ? 5.163 5.217 -3.116 1.00 91.62 81 ASP A CA 1
ATOM 583 C C . ASP A 1 81 ? 4.709 3.760 -3.147 1.00 91.62 81 ASP A C 1
ATOM 585 O O . ASP A 1 81 ? 4.212 3.287 -4.172 1.00 91.62 81 ASP A O 1
ATOM 589 N N . ALA A 1 82 ? 4.805 3.081 -2.006 1.00 91.62 82 ALA A N 1
ATOM 590 C CA . ALA A 1 82 ? 4.377 1.705 -1.837 1.00 91.62 82 ALA A CA 1
ATOM 591 C C . ALA A 1 82 ? 2.880 1.532 -2.130 1.00 91.62 82 ALA A C 1
ATOM 593 O O . ALA A 1 82 ? 2.527 0.661 -2.924 1.00 91.62 82 ALA A O 1
ATOM 594 N N . LEU A 1 83 ? 2.002 2.398 -1.603 1.00 93.31 83 LEU A N 1
ATOM 595 C CA . LEU A 1 83 ? 0.569 2.384 -1.951 1.00 93.31 83 LEU A CA 1
ATOM 596 C C . LEU A 1 83 ? 0.332 2.547 -3.455 1.00 93.31 83 LEU A C 1
ATOM 598 O O . LEU A 1 83 ? -0.525 1.875 -4.037 1.00 93.31 83 LEU A O 1
ATOM 602 N N . ARG A 1 84 ? 1.109 3.413 -4.113 1.00 91.75 84 ARG A N 1
ATOM 603 C CA . ARG A 1 84 ? 0.976 3.646 -5.552 1.00 91.75 84 ARG A CA 1
ATOM 604 C C . ARG A 1 84 ? 1.331 2.412 -6.363 1.00 91.75 84 ARG A C 1
ATOM 606 O O . ARG A 1 84 ? 0.670 2.170 -7.374 1.00 91.75 84 ARG A O 1
ATOM 613 N N . VAL A 1 85 ? 2.342 1.638 -5.971 1.00 90.44 85 VAL A N 1
ATOM 614 C CA . VAL A 1 85 ? 2.794 0.453 -6.726 1.00 90.44 85 VAL A CA 1
ATOM 615 C C . VAL A 1 85 ? 2.215 -0.873 -6.230 1.00 90.44 85 VAL A C 1
ATOM 617 O O . VAL A 1 85 ? 2.324 -1.864 -6.952 1.00 90.44 85 VAL A O 1
ATOM 620 N N . LEU A 1 86 ? 1.526 -0.881 -5.084 1.00 92.44 86 LEU A N 1
ATOM 621 C CA . LEU A 1 86 ? 0.926 -2.052 -4.437 1.00 92.44 86 LEU A CA 1
ATOM 622 C C . LEU A 1 86 ? 0.175 -2.964 -5.420 1.00 92.44 86 LEU A C 1
ATOM 624 O O . LEU A 1 86 ? -0.616 -2.510 -6.252 1.00 92.44 86 LEU A O 1
ATOM 628 N N . ARG A 1 87 ? 0.412 -4.273 -5.317 1.00 91.69 87 ARG A N 1
ATOM 629 C CA . ARG A 1 87 ? -0.214 -5.322 -6.135 1.00 91.69 87 ARG A CA 1
ATOM 630 C C . ARG A 1 87 ? -0.620 -6.488 -5.250 1.00 91.69 87 ARG A C 1
ATOM 632 O O . ARG A 1 87 ? 0.205 -6.976 -4.485 1.00 91.69 87 ARG A O 1
ATOM 639 N N . ASN A 1 88 ? -1.825 -6.999 -5.466 1.00 91.75 88 ASN A N 1
ATOM 640 C CA . ASN A 1 88 ? -2.249 -8.274 -4.903 1.00 91.75 88 ASN A CA 1
ATOM 641 C C . ASN A 1 88 ? -2.139 -9.357 -5.971 1.00 91.75 88 ASN A C 1
ATOM 643 O O . ASN A 1 88 ? -2.546 -9.148 -7.115 1.00 91.75 88 ASN A O 1
ATOM 647 N N . TYR A 1 89 ? -1.625 -10.516 -5.581 1.00 86.50 89 TYR A N 1
ATOM 648 C CA . TYR A 1 89 ? -1.576 -11.705 -6.419 1.00 86.50 89 TYR A CA 1
ATOM 649 C C . TYR A 1 89 ? -2.408 -12.790 -5.741 1.00 86.50 89 TYR A C 1
ATOM 651 O O . TYR A 1 89 ? -2.220 -13.060 -4.558 1.00 86.50 89 TYR A O 1
ATOM 659 N N . ALA A 1 90 ? -3.336 -13.381 -6.482 1.00 80.12 90 ALA A N 1
ATOM 660 C CA . ALA A 1 90 ? -4.061 -14.578 -6.081 1.00 80.12 90 ALA A CA 1
ATOM 661 C C . ALA A 1 90 ? -3.774 -15.645 -7.142 1.00 80.12 90 ALA A C 1
ATOM 663 O O . ALA A 1 90 ? -3.767 -15.318 -8.332 1.00 80.12 90 ALA A O 1
ATOM 664 N N . ALA A 1 91 ? -3.458 -16.858 -6.693 1.00 68.19 91 ALA A N 1
ATOM 665 C CA . ALA A 1 91 ? -3.288 -18.027 -7.551 1.00 68.19 91 ALA A CA 1
ATOM 666 C C . ALA A 1 91 ? -4.642 -18.682 -7.837 1.00 68.19 91 ALA A C 1
ATOM 668 O O . ALA A 1 91 ? -5.516 -18.618 -6.940 1.00 68.19 91 ALA A O 1
#

Secondary structure (DSSP, 8-state):
--GGGTT--HHHHHHHHHHHHHTT-----EEEEEE-TTS-EEEES-SEEEEEEHHHHHHHHTTSS-GGGSS-EEESTTHHHHHHH------

Organism: NCBI:txid633440

Foldseek 3Di:
DDPVCPPPDPVVVVVVVVCVLCPPPDPDKEWEFEQEPVRDTDIDIDDFYKYYHPVQLVCLQCVNDQPVRDPIDTHDPCSVVCSNSHHDDDD

Sequence (91 aa):
MVVAERGMPPGELLARWRAAALAGLPDAPVRCELTAPDGTLWAFGDPARIAGPAAEFCRVGARRLTPEQAGLTAEGPHAADALRVLRNYAA

Radius of gyration: 15.92 Å; chains: 1; bounding box: 29×27×46 Å